Protein AF-E6XKQ0-F1 (afdb_monomer)

Foldseek 3Di:
DPDDAPPCLVVLVVVCVVPNLVPDDLLSLLSPLLVLQVVQLVVQFPLSCLLDPSVLCLVSPLVSCVLLVVVVVNVLSQVLCCLQPVNDRDNDSVVSNVSCPVVVVVSSVVRVVSSVVVVVCPDDSRVSSVVSVVD

Sequence (135 aa):
MAQEYPASYDAVSEKYEAVGFSNLSEKEQAIYTIWWLEAEVNNGGFHQYFWNSSGDHAAFALKSLNNIGATKTASLLQQAIDVAFNGKLPESRLERQNHLKIDEVSKMDKLGDLDSEFYEYSENFYEMLDAYVAK

Solvent-accessible surface area (backbone atoms only — not comparable to full-atom values): 7459 Å² total; per-residue (Å²): 128,86,77,78,67,58,87,58,48,64,61,42,51,55,45,34,74,73,62,36,70,88,70,46,52,75,64,46,44,31,51,54,32,47,51,44,47,50,56,28,34,75,74,56,22,58,63,40,23,43,56,38,74,65,33,71,39,46,72,55,25,45,51,30,27,54,75,48,61,39,56,68,61,28,51,47,53,51,50,46,37,32,68,52,41,76,64,50,80,58,83,46,56,67,54,34,42,56,41,46,62,56,63,33,73,64,42,51,53,60,39,48,56,50,36,55,59,57,72,63,58,90,63,62,64,54,63,33,48,55,58,52,67,74,106

Nearest PDB structures (foldseek):
  7as4-assembly1_K  TM=2.410E-01  e=8.061E+00  Homo sapiens

Radius of gyration: 14.44 Å; Cα contacts (8 Å, |Δi|>4): 145; chains: 1; bounding box: 36×26×36 Å

InterPro domains:
  IPR025402 DNA mimic protein DMP19, C-terminal [PF14300] (23-134)

Secondary structure (DSSP, 8-state):
-PPPPPTHHHHHHHHHHHH-GGGS-HHHHHHHHHHHHHHHHHHHHHHHHHHSGGGGGHHHHHHHHHHHT-HHHHHHHHHHHHHHHTT---SSHHHHHHHHHTTHHHHHHHHHHHHHHHTT--S-HHHHHHHHHT-

pLDDT: mean 94.54, std 9.69, range [36.41, 98.81]

Mean predicted aligned error: 3.24 Å

Structure (mmCIF, N/CA/C/O backbone):
data_AF-E6XKQ0-F1
#
_entry.id   AF-E6XKQ0-F1
#
loop_
_atom_site.group_PDB
_atom_site.id
_atom_site.type_symbol
_atom_site.label_atom_id
_atom_site.label_alt_id
_atom_site.label_comp_id
_atom_site.label_asym_id
_atom_site.label_entity_id
_atom_site.label_seq_id
_atom_site.pdbx_PDB_ins_code
_atom_site.Cartn_x
_atom_site.Cartn_y
_atom_site.Cartn_z
_atom_site.occupancy
_atom_site.B_iso_or_equiv
_atom_site.auth_seq_id
_atom_site.auth_comp_id
_atom_site.auth_asym_id
_atom_site.auth_atom_id
_atom_site.pdbx_PDB_model_num
ATOM 1 N N . MET A 1 1 ? -18.642 7.548 -9.847 1.00 36.41 1 MET A N 1
ATOM 2 C CA . MET A 1 1 ? -19.024 8.105 -8.534 1.00 36.41 1 MET A CA 1
ATOM 3 C C . MET A 1 1 ? -17.892 7.729 -7.606 1.00 36.41 1 MET A C 1
ATOM 5 O O . MET A 1 1 ? -17.606 6.542 -7.550 1.00 36.41 1 MET A O 1
ATOM 9 N N . ALA A 1 2 ? -17.180 8.690 -7.015 1.00 45.06 2 ALA A N 1
ATOM 10 C CA . ALA A 1 2 ? -16.168 8.356 -6.015 1.00 45.06 2 ALA A CA 1
ATOM 11 C C . ALA A 1 2 ? -16.899 7.681 -4.854 1.00 45.06 2 ALA A C 1
ATOM 13 O O . ALA A 1 2 ? -17.853 8.249 -4.323 1.00 45.06 2 ALA A O 1
ATOM 14 N N . GLN A 1 3 ? -16.548 6.435 -4.564 1.00 53.44 3 GLN A N 1
ATOM 15 C CA . GLN A 1 3 ? -17.080 5.739 -3.406 1.00 53.44 3 GLN A CA 1
ATOM 16 C C . GLN A 1 3 ? -16.473 6.443 -2.187 1.00 53.44 3 GLN A C 1
ATOM 18 O O . GLN A 1 3 ? -15.253 6.544 -2.081 1.00 53.44 3 GLN A O 1
ATOM 23 N N . GLU A 1 4 ? -17.307 7.051 -1.343 1.00 62.62 4 G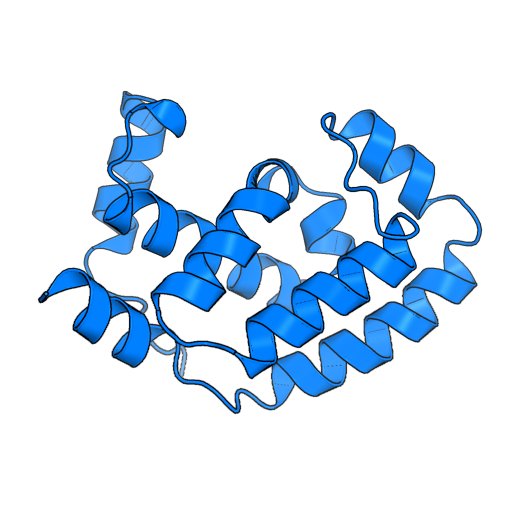LU A N 1
ATOM 24 C CA . GLU A 1 4 ? -16.828 7.700 -0.121 1.00 62.62 4 GLU A CA 1
ATOM 25 C C . GLU A 1 4 ? -16.239 6.610 0.781 1.00 62.62 4 GLU A C 1
ATOM 27 O O . GLU A 1 4 ? -16.901 5.609 1.051 1.00 62.62 4 GLU A O 1
ATOM 32 N N . TYR A 1 5 ? -14.978 6.763 1.196 1.00 66.62 5 TYR A N 1
ATOM 33 C CA . TYR A 1 5 ? -14.362 5.861 2.171 1.00 66.62 5 TYR A CA 1
ATOM 34 C C . TYR A 1 5 ? -15.133 5.899 3.498 1.00 66.62 5 TYR A C 1
ATOM 36 O O . TYR A 1 5 ? -15.850 6.875 3.737 1.00 66.62 5 TYR A O 1
ATOM 44 N N . PRO A 1 6 ? -14.997 4.891 4.387 1.00 65.62 6 PRO A N 1
ATOM 45 C CA . PRO A 1 6 ? -15.663 4.913 5.682 1.00 65.62 6 PRO A CA 1
ATOM 46 C C . PRO A 1 6 ? -15.464 6.258 6.372 1.00 65.62 6 PRO A C 1
ATOM 48 O O . PRO A 1 6 ? -14.346 6.778 6.401 1.00 65.62 6 PRO A O 1
ATOM 51 N N . ALA A 1 7 ? -16.534 6.798 6.966 1.00 65.50 7 ALA A N 1
ATOM 52 C CA . ALA A 1 7 ? -16.531 8.099 7.649 1.00 65.50 7 ALA A CA 1
ATOM 53 C C . ALA A 1 7 ? -15.438 8.224 8.733 1.00 65.50 7 ALA A C 1
ATOM 55 O O . ALA A 1 7 ? -15.125 9.314 9.202 1.00 65.50 7 ALA A O 1
ATOM 56 N N . SER A 1 8 ? -14.846 7.100 9.143 1.00 78.56 8 SER A N 1
ATOM 57 C CA . SER A 1 8 ? -13.720 7.028 10.063 1.00 78.56 8 SER A CA 1
ATOM 58 C C . SER A 1 8 ? -12.359 7.384 9.458 1.00 78.56 8 SER A C 1
ATOM 60 O O . SER A 1 8 ? -11.438 7.591 10.241 1.00 78.56 8 SER A O 1
ATOM 62 N N . TYR A 1 9 ? -12.175 7.436 8.130 1.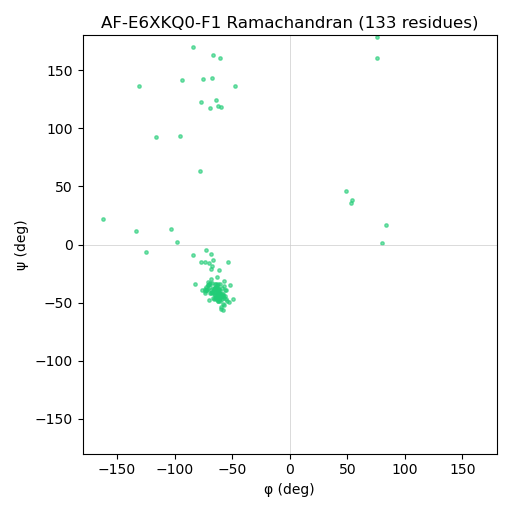00 87.94 9 TYR A N 1
ATOM 63 C CA . TYR A 1 9 ? -10.854 7.730 7.555 1.00 87.94 9 TYR A CA 1
ATOM 64 C C . TYR A 1 9 ? -10.341 9.107 7.981 1.00 87.94 9 TYR A C 1
ATOM 66 O O . TYR A 1 9 ? -9.227 9.189 8.489 1.00 87.94 9 TYR A O 1
ATOM 74 N N . ASP A 1 10 ? -11.158 10.156 7.867 1.00 89.81 10 ASP A N 1
ATOM 75 C CA . ASP A 1 10 ? -10.750 11.514 8.250 1.00 89.81 10 ASP A CA 1
ATOM 76 C C . ASP A 1 10 ? -10.322 11.566 9.724 1.00 89.81 10 ASP A C 1
ATOM 78 O O . ASP A 1 10 ? -9.244 12.059 10.047 1.00 89.81 10 ASP A O 1
ATOM 82 N N . ALA A 1 11 ? -11.096 10.934 10.613 1.00 92.06 11 ALA A N 1
ATOM 83 C CA . ALA A 1 11 ? -10.758 10.828 12.032 1.00 92.06 11 ALA A CA 1
ATOM 84 C C . ALA A 1 11 ? -9.454 10.043 12.277 1.00 92.06 11 ALA A C 1
ATOM 86 O O . ALA A 1 11 ? -8.656 10.398 13.147 1.00 92.06 11 ALA A O 1
ATOM 87 N N . VAL A 1 12 ? -9.215 8.974 11.511 1.00 95.38 12 VAL A N 1
ATOM 88 C CA . VAL A 1 12 ? -7.967 8.200 11.566 1.00 95.38 12 VAL A CA 1
ATOM 89 C C . VAL A 1 12 ? -6.788 9.024 11.055 1.00 95.38 12 VAL A C 1
ATOM 91 O O . VAL A 1 12 ? -5.721 8.974 11.662 1.00 95.38 12 VAL A O 1
ATOM 94 N N . SER A 1 13 ? -6.972 9.795 9.985 1.00 93.56 13 SER A N 1
ATOM 95 C CA . SER A 1 13 ? -5.947 10.672 9.422 1.00 93.56 13 SER A CA 1
ATOM 96 C C . SER A 1 13 ? -5.582 11.787 10.402 1.00 93.56 13 SER A C 1
ATOM 98 O O . SER A 1 13 ? -4.404 12.004 10.670 1.00 93.56 13 SER A O 1
ATOM 100 N N . GLU A 1 14 ? -6.568 12.446 11.016 1.00 94.31 14 GLU A N 1
ATOM 101 C CA . GLU A 1 14 ? -6.335 13.447 12.067 1.00 94.31 14 GLU A CA 1
ATOM 102 C C . GLU A 1 14 ? -5.579 12.850 13.260 1.00 94.31 14 GLU A C 1
ATOM 104 O O . GLU A 1 14 ? -4.638 13.449 13.787 1.00 94.31 14 GLU A O 1
ATOM 109 N N . LYS A 1 15 ? -5.951 11.633 13.674 1.00 95.62 15 LYS A N 1
ATOM 110 C CA . LYS A 1 15 ? -5.262 10.929 14.756 1.00 95.62 15 LYS A CA 1
ATOM 111 C C . LYS A 1 15 ? -3.834 10.550 14.367 1.00 95.62 15 LYS A C 1
ATOM 113 O O . LYS A 1 15 ? -2.932 10.718 15.183 1.00 95.62 15 LYS A O 1
ATOM 118 N N . TYR A 1 16 ? -3.611 10.073 13.144 1.00 96.31 16 TYR A N 1
ATOM 119 C CA . TYR A 1 16 ? -2.276 9.788 12.620 1.00 96.31 16 TYR A CA 1
ATOM 120 C C . TYR A 1 16 ? -1.376 11.026 12.706 1.00 96.31 16 TYR A C 1
ATOM 122 O O . TYR A 1 16 ? -0.270 10.923 13.232 1.00 96.31 16 TYR A O 1
ATOM 130 N N . GLU A 1 17 ? -1.863 12.197 12.290 1.00 95.19 17 GLU A N 1
ATOM 131 C CA . GLU A 1 17 ? -1.104 13.451 12.387 1.00 95.19 17 GLU A CA 1
ATOM 132 C C . GLU A 1 17 ? -0.813 13.842 13.847 1.00 95.19 17 GLU A C 1
ATOM 134 O O . GLU A 1 17 ? 0.264 14.343 14.168 1.00 95.19 17 GLU A O 1
ATOM 139 N N . ALA A 1 18 ? -1.752 13.581 14.761 1.00 96.31 18 ALA A N 1
ATOM 140 C CA . ALA A 1 18 ? -1.613 13.948 16.167 1.00 96.31 18 ALA A CA 1
ATOM 141 C C . ALA A 1 18 ? -0.673 13.028 16.967 1.00 96.31 18 ALA A C 1
ATOM 143 O O . ALA A 1 18 ? 0.043 13.505 17.851 1.00 96.31 18 ALA A O 1
ATOM 144 N N . VAL A 1 19 ? -0.705 11.712 16.721 1.00 96.62 19 VAL A N 1
ATOM 145 C CA . VAL A 1 19 ? -0.008 10.721 17.566 1.00 96.62 19 VAL A CA 1
ATOM 146 C C . VAL A 1 19 ? 0.951 9.802 16.809 1.00 96.62 19 VAL A C 1
ATOM 148 O O . VAL A 1 19 ? 1.688 9.045 17.440 1.00 96.62 19 VAL A O 1
ATOM 151 N N . GLY A 1 20 ? 0.989 9.866 15.481 1.00 96.38 20 GLY A N 1
ATOM 152 C CA . GLY A 1 20 ? 1.794 8.991 14.634 1.00 96.38 20 GLY A CA 1
ATOM 153 C C . GLY A 1 20 ? 1.220 7.578 14.482 1.00 96.38 20 GLY A C 1
ATOM 154 O O . GLY A 1 20 ? 0.430 7.091 15.294 1.00 96.38 20 GLY A O 1
ATOM 155 N N . PHE A 1 21 ? 1.671 6.883 13.435 1.00 96.12 21 PHE A N 1
ATOM 156 C CA . PHE A 1 21 ? 1.169 5.560 13.044 1.00 96.12 21 PHE A CA 1
ATOM 157 C C . PHE A 1 21 ? 1.242 4.494 14.149 1.00 96.12 21 PHE A C 1
ATOM 159 O O . PHE A 1 21 ? 0.330 3.682 14.307 1.00 96.12 21 PHE A O 1
ATOM 166 N N . SER A 1 22 ? 2.322 4.486 14.935 1.00 95.81 22 SER A N 1
ATOM 167 C CA . SER A 1 22 ? 2.548 3.478 15.979 1.00 95.81 22 SER A CA 1
ATOM 168 C C . SER A 1 22 ? 1.563 3.568 17.148 1.00 95.81 22 SER A C 1
ATOM 170 O O . SER A 1 22 ? 1.417 2.591 17.878 1.00 95.81 22 SER A O 1
ATOM 172 N N . ASN A 1 23 ? 0.881 4.705 17.315 1.00 96.94 23 ASN A N 1
ATOM 173 C CA . ASN A 1 23 ? -0.133 4.921 18.350 1.00 96.94 23 ASN A CA 1
ATOM 174 C C . ASN A 1 23 ? -1.572 4.733 17.834 1.00 96.94 23 ASN A C 1
ATOM 176 O O . ASN A 1 23 ? -2.531 4.912 18.589 1.00 96.94 23 ASN A O 1
ATOM 180 N N . LEU A 1 24 ? -1.739 4.366 16.561 1.00 97.25 24 LEU A N 1
ATOM 181 C CA . LEU A 1 24 ? -3.018 3.911 16.028 1.00 97.25 24 LEU A CA 1
ATOM 182 C C . LEU A 1 24 ? -3.307 2.481 16.503 1.00 97.25 24 LEU A C 1
ATOM 184 O O . LEU A 1 24 ? -2.414 1.637 16.576 1.00 97.25 24 LEU A O 1
ATOM 188 N N . SER A 1 25 ? -4.571 2.191 16.799 1.00 96.31 25 SER A N 1
ATOM 189 C CA . SER A 1 25 ? -5.038 0.819 17.015 1.00 96.31 25 SER A CA 1
ATOM 190 C C . SER A 1 25 ? -4.966 0.007 15.720 1.00 96.31 25 SER A C 1
ATOM 192 O O . SER A 1 25 ? -4.922 0.564 14.627 1.00 96.31 25 SER A O 1
ATOM 194 N N . GLU A 1 26 ? -5.019 -1.321 15.816 1.00 96.56 26 GLU A N 1
ATOM 195 C CA . GLU A 1 26 ? -4.932 -2.199 14.640 1.00 96.56 26 GLU A CA 1
ATOM 196 C C . GLU A 1 26 ? -6.018 -1.910 13.585 1.00 96.56 26 GLU A C 1
ATOM 198 O O . GLU A 1 26 ? -5.745 -1.938 12.388 1.00 96.56 26 GLU A O 1
ATOM 203 N N . LYS A 1 27 ? -7.232 -1.553 14.020 1.00 95.69 27 LYS A N 1
ATOM 204 C CA . LYS A 1 27 ? -8.328 -1.154 13.123 1.00 95.69 27 LYS A CA 1
ATOM 205 C C . LYS A 1 27 ? -8.057 0.175 12.423 1.00 95.69 27 LYS A C 1
ATOM 207 O O . LYS A 1 27 ? -8.308 0.304 11.230 1.00 95.69 27 LYS A O 1
ATOM 212 N N . GLU A 1 28 ? -7.518 1.149 13.149 1.00 96.44 28 GLU A N 1
ATOM 213 C CA . GLU A 1 28 ? -7.154 2.455 12.590 1.00 96.44 28 GLU A CA 1
ATOM 214 C C . GLU A 1 28 ? -5.975 2.318 11.613 1.00 96.44 28 GLU A C 1
ATOM 216 O O . GLU A 1 28 ? -6.003 2.901 10.533 1.00 96.44 28 GLU A O 1
ATOM 221 N N . GLN A 1 29 ? -4.985 1.473 11.925 1.00 97.56 29 GLN A N 1
ATOM 222 C CA . GLN A 1 29 ? -3.911 1.120 10.992 1.00 97.56 29 GLN A CA 1
ATOM 223 C C . GLN A 1 29 ? -4.461 0.455 9.726 1.00 97.56 29 GLN A C 1
ATOM 225 O O . GLN A 1 29 ? -3.997 0.771 8.630 1.00 97.56 29 GLN A O 1
ATOM 230 N N . ALA A 1 30 ? -5.461 -0.423 9.845 1.00 97.50 30 ALA A N 1
ATOM 231 C CA . ALA A 1 30 ? -6.091 -1.048 8.685 1.00 97.50 30 ALA A CA 1
ATOM 232 C C . ALA A 1 30 ? -6.770 -0.023 7.771 1.00 97.50 30 ALA A C 1
ATOM 234 O O . ALA A 1 30 ? -6.486 -0.003 6.575 1.00 97.50 30 ALA A O 1
ATOM 235 N N . ILE A 1 31 ? -7.576 0.879 8.340 1.00 96.62 31 ILE A N 1
ATOM 236 C CA . ILE A 1 31 ? -8.213 1.973 7.594 1.00 96.62 31 ILE A CA 1
ATOM 237 C C . ILE A 1 31 ? -7.156 2.835 6.890 1.00 96.62 31 ILE A C 1
ATOM 239 O O . ILE A 1 31 ? -7.238 3.041 5.681 1.00 96.62 31 ILE A O 1
ATOM 243 N N . TYR A 1 32 ? -6.144 3.299 7.630 1.00 96.94 32 TYR A N 1
ATOM 244 C CA . TYR A 1 32 ? -5.121 4.206 7.108 1.00 96.94 32 TYR A CA 1
ATOM 245 C C . TYR A 1 32 ? -4.310 3.576 5.971 1.00 96.94 32 TYR A C 1
ATOM 247 O O . TYR A 1 32 ? -4.119 4.177 4.916 1.00 96.94 32 TYR A O 1
ATOM 255 N N . THR A 1 33 ? -3.824 2.350 6.178 1.00 97.94 33 THR A N 1
ATOM 256 C CA . THR A 1 33 ? -2.917 1.702 5.222 1.00 97.94 33 THR A CA 1
ATOM 257 C C . THR A 1 33 ? -3.611 1.241 3.953 1.00 97.94 33 THR A C 1
ATOM 259 O O . THR A 1 33 ? -3.015 1.353 2.884 1.00 97.94 33 THR A O 1
ATOM 262 N N . ILE A 1 34 ? -4.853 0.757 4.045 1.00 97.62 34 ILE A N 1
ATOM 263 C CA . ILE A 1 34 ? -5.612 0.328 2.866 1.00 97.62 34 ILE A CA 1
ATOM 264 C C . ILE A 1 34 ? -6.057 1.547 2.053 1.00 97.62 34 ILE A C 1
ATOM 266 O O . ILE A 1 34 ? -5.927 1.515 0.834 1.00 97.62 34 ILE A O 1
ATOM 270 N N . TRP A 1 35 ? -6.469 2.644 2.704 1.00 96.62 35 TRP A N 1
ATOM 271 C CA . TRP A 1 35 ? -6.769 3.895 1.995 1.00 96.62 35 TRP A CA 1
ATOM 272 C C . TRP A 1 35 ? -5.570 4.407 1.201 1.00 96.62 35 TRP A C 1
ATOM 274 O O . TRP A 1 35 ? -5.686 4.669 0.010 1.00 96.62 35 TRP A O 1
ATOM 284 N N . TRP A 1 36 ? -4.399 4.515 1.838 1.00 97.56 36 TRP A N 1
ATOM 285 C CA . TRP A 1 36 ? -3.201 5.015 1.160 1.00 97.56 36 TRP A CA 1
ATOM 286 C C . TRP A 1 36 ? -2.693 4.071 0.074 1.00 97.56 36 TRP A C 1
ATOM 288 O O . TRP A 1 36 ? -2.168 4.539 -0.933 1.00 97.56 36 TRP A O 1
ATOM 298 N N . LEU A 1 37 ? -2.854 2.757 0.252 1.00 98.50 37 LEU A N 1
ATOM 299 C CA . LEU A 1 37 ? -2.586 1.796 -0.812 1.00 98.50 37 LEU A CA 1
ATOM 300 C C . LEU A 1 37 ? -3.473 2.084 -2.024 1.00 98.50 37 LEU A C 1
ATOM 302 O O . LEU A 1 37 ? -2.959 2.295 -3.118 1.00 98.50 37 LEU A O 1
ATOM 306 N N . GLU A 1 38 ? -4.788 2.129 -1.826 1.00 97.62 38 GLU A N 1
ATOM 307 C CA . GLU A 1 38 ? -5.735 2.370 -2.910 1.00 97.62 38 GLU A CA 1
ATOM 308 C C . GLU A 1 38 ? -5.507 3.734 -3.570 1.00 97.62 38 GLU A C 1
ATOM 310 O O . GLU A 1 38 ? -5.411 3.814 -4.793 1.00 97.62 38 GLU A O 1
ATOM 315 N N . ALA A 1 39 ? -5.355 4.802 -2.788 1.00 96.56 39 ALA A N 1
ATOM 316 C CA . ALA A 1 39 ? -5.159 6.152 -3.306 1.00 96.56 39 ALA A CA 1
ATOM 317 C C . ALA A 1 39 ? -3.903 6.263 -4.188 1.00 96.56 39 ALA A C 1
ATOM 319 O O . ALA A 1 39 ? -3.944 6.864 -5.261 1.00 96.56 39 ALA A O 1
ATOM 320 N N . GLU A 1 40 ? -2.782 5.677 -3.768 1.00 98.44 40 GLU A N 1
ATOM 321 C CA . GLU A 1 40 ? -1.534 5.739 -4.532 1.00 98.44 40 GLU A CA 1
ATOM 322 C C . GLU A 1 40 ? -1.569 4.845 -5.770 1.00 98.44 40 GLU A C 1
ATOM 324 O O . GLU A 1 40 ? -1.137 5.280 -6.839 1.00 98.44 40 GLU A O 1
ATOM 329 N N . VAL A 1 41 ? -2.114 3.628 -5.655 1.00 98.50 41 VAL A N 1
ATOM 330 C CA . VAL A 1 41 ? -2.210 2.698 -6.791 1.00 98.50 41 VAL A CA 1
ATOM 331 C C . VAL A 1 41 ? -3.153 3.250 -7.862 1.00 98.50 41 VAL A C 1
ATOM 333 O O . VAL A 1 41 ? -2.834 3.185 -9.047 1.00 98.50 41 VAL A O 1
ATOM 336 N N . ASN A 1 42 ? -4.259 3.895 -7.484 1.00 97.81 42 ASN A N 1
ATOM 337 C CA . ASN A 1 42 ? -5.128 4.576 -8.452 1.00 97.81 42 ASN A CA 1
ATOM 338 C C . ASN A 1 42 ? -4.499 5.818 -9.086 1.00 97.81 42 ASN A C 1
ATOM 340 O O . ASN A 1 42 ? -4.826 6.152 -10.222 1.00 97.81 42 ASN A O 1
ATOM 344 N N . ASN A 1 43 ? -3.615 6.515 -8.370 1.00 97.94 43 ASN A N 1
ATOM 345 C CA . ASN A 1 43 ? -2.978 7.721 -8.893 1.00 97.94 43 ASN A CA 1
ATOM 346 C C . ASN A 1 43 ? -1.772 7.420 -9.795 1.00 97.94 43 ASN A C 1
ATOM 348 O O . ASN A 1 43 ? -1.531 8.166 -10.743 1.00 97.94 43 ASN A O 1
ATOM 352 N N . GLY A 1 44 ? -1.009 6.362 -9.511 1.00 97.31 44 GLY A N 1
ATOM 353 C CA . GLY A 1 44 ? 0.222 6.056 -10.247 1.00 97.31 44 GLY A CA 1
ATOM 354 C C . GLY A 1 44 ? 0.744 4.628 -10.091 1.00 97.31 44 GLY A C 1
ATOM 355 O O . GLY A 1 44 ? 1.940 4.394 -10.281 1.00 97.31 44 GLY A O 1
ATOM 356 N N . GLY A 1 45 ? -0.123 3.687 -9.720 1.00 98.56 45 GLY A N 1
ATOM 357 C CA . GLY A 1 45 ? 0.204 2.268 -9.607 1.00 98.56 45 GLY A CA 1
ATOM 358 C C . GLY A 1 45 ? 1.027 1.896 -8.370 1.00 98.56 45 GLY A C 1
ATOM 359 O O . GLY A 1 45 ? 1.435 2.740 -7.560 1.00 98.56 45 GLY A O 1
ATOM 360 N N . PHE A 1 46 ? 1.319 0.604 -8.230 1.00 98.81 46 PHE A N 1
ATOM 361 C CA . PHE A 1 46 ? 2.151 0.051 -7.158 1.00 98.81 46 PHE A CA 1
ATOM 362 C C . PHE A 1 46 ? 3.541 0.689 -7.113 1.00 98.81 46 PHE A C 1
ATOM 364 O O . PHE A 1 46 ? 4.120 0.851 -6.037 1.00 98.81 46 PHE A O 1
ATOM 371 N N . HIS A 1 47 ? 4.080 1.106 -8.259 1.00 98.56 47 HIS A N 1
ATOM 372 C CA . HIS A 1 47 ? 5.345 1.831 -8.290 1.00 98.56 47 HIS A CA 1
ATOM 373 C C . HIS A 1 47 ? 5.271 3.154 -7.528 1.00 98.56 47 HIS A C 1
ATOM 375 O O . HIS A 1 47 ? 6.142 3.420 -6.699 1.00 98.56 47 HIS A O 1
ATOM 381 N N . GLN A 1 48 ? 4.236 3.970 -7.767 1.00 98.62 48 GLN A N 1
ATOM 382 C CA . GLN A 1 48 ? 4.056 5.221 -7.034 1.00 98.62 48 GLN A CA 1
ATOM 383 C C . GLN A 1 48 ? 3.846 4.952 -5.541 1.00 98.62 48 GLN A C 1
ATOM 385 O O . GLN A 1 48 ? 4.496 5.600 -4.717 1.00 98.62 48 GLN A O 1
ATOM 390 N N . TYR A 1 49 ? 3.023 3.956 -5.197 1.00 98.81 49 TYR A N 1
ATOM 391 C CA . TYR A 1 49 ? 2.812 3.544 -3.809 1.00 98.81 49 TYR A CA 1
ATOM 392 C C . TYR A 1 49 ? 4.134 3.251 -3.088 1.00 98.81 49 TYR A C 1
ATOM 394 O O . TYR A 1 49 ? 4.406 3.803 -2.020 1.00 98.81 49 TYR A O 1
ATOM 402 N N . PHE A 1 50 ? 5.004 2.448 -3.701 1.00 98.75 50 PHE A N 1
ATOM 403 C CA . PHE A 1 50 ? 6.308 2.123 -3.131 1.00 98.75 50 PHE A CA 1
ATOM 404 C C . PHE A 1 50 ? 7.300 3.291 -3.139 1.00 98.75 50 PHE A C 1
ATOM 406 O O . PHE A 1 50 ? 8.142 3.387 -2.238 1.00 98.75 50 PHE A O 1
ATOM 413 N N . TRP A 1 51 ? 7.228 4.166 -4.141 1.00 98.62 51 TRP A N 1
ATOM 414 C CA . TRP A 1 51 ? 8.092 5.337 -4.273 1.00 98.62 51 TRP A CA 1
ATOM 415 C C . TRP A 1 51 ? 7.785 6.421 -3.232 1.00 98.62 51 TRP A C 1
ATOM 417 O O . TRP A 1 51 ? 8.691 7.133 -2.768 1.00 98.62 51 TRP A O 1
ATOM 427 N N . ASN A 1 52 ? 6.510 6.569 -2.877 1.00 98.56 52 ASN A N 1
ATOM 428 C CA . ASN A 1 52 ? 6.015 7.562 -1.934 1.00 98.56 52 ASN A CA 1
ATOM 429 C C . ASN A 1 52 ? 6.137 7.104 -0.473 1.00 98.56 52 ASN A C 1
ATOM 431 O O . ASN A 1 52 ? 6.511 5.968 -0.171 1.00 98.56 52 ASN A O 1
ATOM 435 N N . SER A 1 53 ? 5.901 8.039 0.453 1.00 97.31 53 SER A N 1
ATOM 436 C CA . SER A 1 53 ? 5.943 7.779 1.901 1.00 97.31 53 SER A CA 1
ATOM 437 C C . SER A 1 53 ? 4.876 6.781 2.339 1.00 97.31 53 SER A C 1
ATOM 439 O O . SER A 1 53 ? 5.101 6.019 3.266 1.00 97.31 53 SER A O 1
ATOM 441 N N . SER A 1 54 ? 3.755 6.705 1.624 1.00 97.12 54 SER A N 1
ATOM 442 C CA . SER A 1 54 ? 2.699 5.706 1.823 1.00 97.12 54 SER A CA 1
ATOM 443 C C . SER A 1 54 ? 3.238 4.266 1.831 1.00 97.12 54 SER A C 1
ATOM 445 O O . SER A 1 54 ? 2.799 3.434 2.628 1.00 97.12 54 SER A O 1
ATOM 447 N N . GLY A 1 55 ? 4.268 3.987 1.021 1.00 97.94 55 GLY A N 1
ATOM 448 C CA . GLY A 1 55 ? 4.963 2.702 0.980 1.00 97.94 55 GLY A CA 1
ATOM 449 C C . GLY A 1 55 ? 5.757 2.349 2.245 1.00 97.94 55 GLY A C 1
ATOM 450 O O . GLY A 1 55 ? 6.123 1.186 2.406 1.00 97.94 55 GLY A O 1
ATOM 451 N N . ASP A 1 56 ? 5.993 3.291 3.169 1.00 97.75 56 ASP A N 1
ATOM 452 C CA . ASP A 1 56 ? 6.591 3.003 4.488 1.00 97.75 56 ASP A CA 1
ATOM 453 C C . ASP A 1 56 ? 5.702 2.050 5.303 1.00 97.75 56 ASP A C 1
ATOM 455 O O . ASP A 1 56 ? 6.175 1.327 6.179 1.00 97.75 56 ASP A O 1
ATOM 459 N N . HIS A 1 57 ? 4.411 1.993 4.967 1.00 97.81 57 HIS A N 1
ATOM 460 C CA . HIS A 1 57 ? 3.439 1.127 5.613 1.00 97.81 57 HIS A CA 1
ATOM 461 C C . HIS A 1 57 ? 3.076 -0.118 4.793 1.00 97.81 57 HIS A C 1
ATOM 463 O O . HIS A 1 57 ? 2.125 -0.803 5.157 1.00 97.81 57 HIS A O 1
ATOM 469 N N . ALA A 1 58 ? 3.815 -0.473 3.733 1.00 98.31 58 ALA A N 1
ATOM 470 C CA . ALA A 1 58 ? 3.446 -1.591 2.852 1.00 98.31 58 ALA A CA 1
ATOM 471 C C . ALA A 1 58 ? 3.330 -2.947 3.573 1.00 98.31 58 ALA A C 1
ATOM 473 O O . ALA A 1 58 ? 2.401 -3.710 3.307 1.00 98.31 58 ALA A O 1
ATOM 474 N N . ALA A 1 59 ? 4.195 -3.227 4.554 1.00 98.06 59 ALA A N 1
ATOM 475 C CA . ALA A 1 59 ? 4.063 -4.427 5.386 1.00 98.06 59 ALA A CA 1
ATOM 476 C C . ALA A 1 59 ? 2.767 -4.420 6.223 1.00 98.06 59 ALA A C 1
ATOM 478 O O . ALA A 1 59 ? 2.105 -5.450 6.368 1.00 98.06 59 ALA A O 1
ATOM 479 N N . PHE A 1 60 ? 2.376 -3.254 6.746 1.00 98.50 60 PHE A N 1
ATOM 480 C CA . PHE A 1 60 ? 1.126 -3.091 7.485 1.00 98.50 60 PHE A CA 1
ATOM 481 C C . PHE A 1 60 ? -0.090 -3.152 6.561 1.00 98.50 60 PHE A C 1
ATOM 483 O O . PHE A 1 60 ? -1.072 -3.775 6.939 1.00 98.50 60 PHE A O 1
ATOM 490 N N . ALA A 1 61 ? -0.023 -2.593 5.351 1.00 98.56 61 ALA A N 1
ATOM 491 C CA . ALA A 1 61 ? -1.080 -2.716 4.350 1.00 98.56 61 ALA A CA 1
ATOM 492 C C . ALA A 1 61 ? -1.334 -4.189 4.007 1.00 98.56 61 ALA A C 1
ATOM 494 O O . ALA A 1 61 ? -2.473 -4.646 4.071 1.00 98.56 61 ALA A O 1
ATOM 495 N N . LEU A 1 62 ? -0.273 -4.967 3.760 1.00 98.56 62 LEU A N 1
ATOM 496 C CA . LEU A 1 62 ? -0.388 -6.403 3.505 1.00 98.56 62 LEU A CA 1
ATOM 497 C C . LEU A 1 62 ? -1.034 -7.145 4.683 1.00 98.56 62 LEU A C 1
ATOM 499 O O . LEU A 1 62 ? -1.931 -7.966 4.487 1.00 98.56 62 LEU A O 1
ATOM 503 N N . LYS A 1 63 ? -0.619 -6.845 5.920 1.00 98.44 63 LYS A N 1
ATOM 504 C CA . LYS A 1 63 ? -1.247 -7.412 7.122 1.00 98.44 63 LYS A CA 1
ATOM 505 C C . LYS A 1 63 ? -2.733 -7.032 7.209 1.00 98.44 63 LYS A C 1
ATOM 507 O O . LYS A 1 63 ? -3.568 -7.894 7.466 1.00 98.44 63 LYS A O 1
ATOM 512 N N . SER A 1 64 ? -3.064 -5.767 6.974 1.00 98.44 64 SER A N 1
ATOM 513 C CA . SER A 1 64 ? -4.427 -5.240 7.051 1.00 98.44 64 SER A CA 1
ATOM 514 C C . SER A 1 64 ? -5.349 -5.879 6.021 1.00 98.44 64 SER A C 1
ATOM 516 O O . SER A 1 64 ? -6.433 -6.320 6.389 1.00 98.44 64 SER A O 1
ATOM 518 N N . LEU A 1 65 ? -4.902 -6.019 4.768 1.00 98.62 65 LEU A N 1
ATOM 519 C CA . LEU A 1 65 ? -5.650 -6.713 3.714 1.00 98.62 65 LEU A CA 1
ATOM 520 C C . LEU A 1 65 ? -5.988 -8.152 4.125 1.00 98.62 65 LEU A C 1
ATOM 522 O O . LEU A 1 65 ? -7.136 -8.578 4.009 1.00 98.62 65 LEU A O 1
ATOM 526 N N . ASN A 1 66 ? -5.019 -8.877 4.695 1.00 98.31 66 ASN A N 1
ATOM 527 C CA . ASN A 1 66 ? -5.256 -10.220 5.227 1.00 98.31 66 ASN A CA 1
ATOM 528 C C . ASN A 1 66 ? -6.261 -10.220 6.392 1.00 98.31 66 ASN A C 1
ATOM 530 O O . ASN A 1 66 ? -7.159 -11.060 6.426 1.00 98.31 66 ASN A O 1
ATOM 534 N N . ASN A 1 67 ? -6.153 -9.266 7.322 1.00 97.69 67 ASN A N 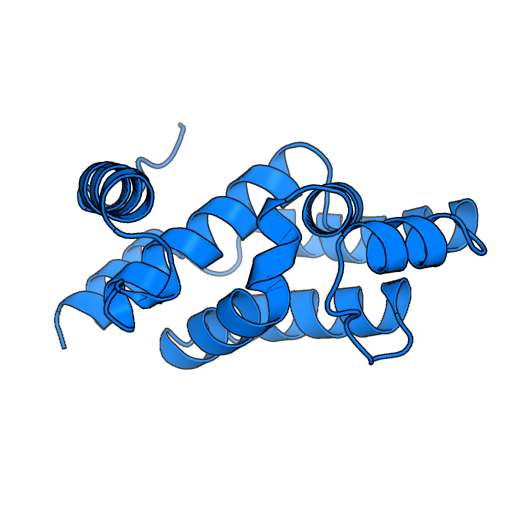1
ATOM 535 C CA . ASN A 1 67 ? -7.057 -9.147 8.470 1.00 97.69 67 ASN A CA 1
ATOM 536 C C . ASN A 1 67 ? -8.515 -8.876 8.059 1.00 97.69 67 ASN A C 1
ATOM 538 O O . ASN A 1 67 ? -9.436 -9.402 8.690 1.00 97.69 67 ASN A O 1
ATOM 542 N N . ILE A 1 68 ? -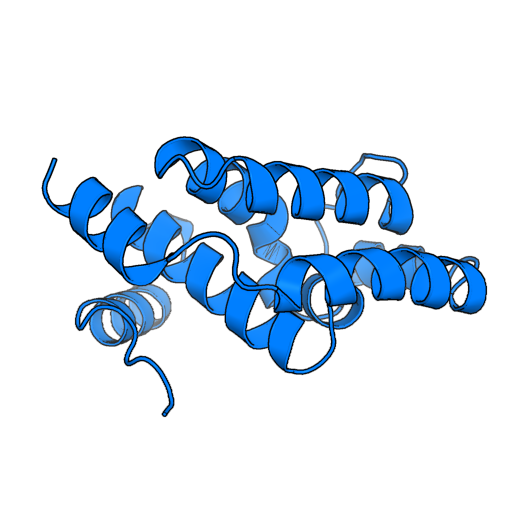8.731 -8.066 7.016 1.00 96.88 68 ILE A N 1
ATOM 543 C CA . ILE A 1 68 ? -10.078 -7.748 6.516 1.00 96.88 68 ILE A CA 1
ATOM 544 C C . ILE A 1 68 ? -10.623 -8.802 5.542 1.00 96.88 68 ILE A C 1
ATOM 546 O O . ILE A 1 68 ? -11.805 -8.770 5.210 1.00 96.88 68 ILE A O 1
ATOM 550 N N . GLY A 1 69 ? -9.790 -9.754 5.110 1.00 97.75 69 GLY A N 1
ATOM 551 C CA . GLY A 1 69 ? -10.163 -10.799 4.155 1.00 97.75 69 GLY A CA 1
ATOM 552 C C . GLY A 1 69 ? -10.081 -10.385 2.681 1.00 97.75 69 GLY A C 1
ATOM 553 O O . GLY A 1 69 ? -10.620 -11.096 1.835 1.00 97.75 69 GLY A O 1
ATOM 554 N N . ALA A 1 70 ? -9.387 -9.289 2.362 1.00 98.06 70 ALA A N 1
ATOM 555 C CA . ALA A 1 70 ? -9.106 -8.828 0.999 1.00 98.06 70 ALA A CA 1
ATOM 556 C C . ALA A 1 70 ? -7.955 -9.641 0.372 1.00 98.06 70 ALA A C 1
ATOM 558 O O . ALA A 1 70 ? -6.847 -9.154 0.131 1.00 98.06 70 ALA A O 1
ATOM 559 N N . THR A 1 71 ? -8.191 -10.944 0.215 1.00 97.75 71 THR A N 1
ATOM 560 C CA . THR A 1 71 ? -7.173 -11.932 -0.169 1.00 97.75 71 THR A CA 1
ATOM 561 C C . THR A 1 71 ? -6.602 -11.723 -1.569 1.00 97.75 71 THR A C 1
ATOM 563 O O . THR A 1 71 ? -5.413 -11.977 -1.772 1.00 97.75 71 THR A O 1
ATOM 566 N N . LYS A 1 72 ? -7.400 -11.242 -2.533 1.00 98.19 72 LYS A N 1
ATOM 567 C CA . LYS A 1 72 ? -6.901 -10.998 -3.894 1.00 98.19 72 LYS A CA 1
ATOM 568 C C . LYS A 1 72 ? -5.949 -9.815 -3.902 1.00 98.19 72 LYS A C 1
ATOM 570 O O . LYS A 1 72 ? -4.832 -9.929 -4.398 1.00 98.19 72 LYS A O 1
ATOM 575 N N . THR A 1 73 ? -6.347 -8.720 -3.266 1.00 98.50 73 THR A N 1
ATOM 576 C CA . THR A 1 73 ? -5.516 -7.519 -3.165 1.00 98.50 73 THR A CA 1
ATOM 577 C C . THR A 1 73 ? -4.258 -7.774 -2.340 1.00 98.50 73 THR A C 1
ATOM 579 O O . THR A 1 73 ? -3.179 -7.312 -2.707 1.00 98.50 73 THR A O 1
ATOM 582 N N . ALA A 1 74 ? -4.348 -8.574 -1.270 1.00 98.69 74 ALA A N 1
ATOM 583 C CA . ALA A 1 74 ? -3.169 -9.027 -0.529 1.00 98.69 74 ALA A CA 1
ATOM 584 C C . ALA A 1 74 ? -2.184 -9.787 -1.439 1.00 98.69 74 ALA A C 1
ATOM 586 O O . ALA A 1 74 ? -0.978 -9.544 -1.380 1.00 98.69 74 ALA A O 1
ATOM 587 N N . SER A 1 75 ? -2.690 -10.663 -2.316 1.00 98.69 75 SER A N 1
ATOM 588 C CA . SER A 1 75 ? -1.870 -11.384 -3.298 1.00 98.69 75 SER A CA 1
ATOM 589 C C . SER A 1 75 ? -1.247 -10.451 -4.337 1.00 98.69 75 SER A C 1
ATOM 591 O O . SER A 1 75 ? -0.091 -10.648 -4.708 1.00 98.69 75 SER A O 1
ATOM 593 N N . LEU A 1 76 ? -1.970 -9.431 -4.809 1.00 98.81 76 LEU A N 1
ATOM 594 C CA . LEU A 1 76 ? -1.427 -8.439 -5.745 1.00 98.81 76 LEU A CA 1
ATOM 595 C C . LEU A 1 76 ? -0.302 -7.630 -5.097 1.00 98.81 76 LEU A C 1
ATOM 597 O O . LEU A 1 76 ? 0.783 -7.528 -5.664 1.00 98.81 76 LEU A O 1
ATOM 601 N N . LEU A 1 77 ? -0.512 -7.137 -3.873 1.00 98.75 77 LEU A N 1
ATOM 602 C CA . LEU A 1 77 ? 0.513 -6.391 -3.146 1.00 98.75 77 LEU A CA 1
ATOM 603 C C . LEU A 1 77 ? 1.757 -7.249 -2.873 1.00 98.75 77 LEU A C 1
ATOM 605 O O . LEU A 1 77 ? 2.875 -6.761 -3.029 1.00 98.75 77 LEU A O 1
ATOM 609 N N . GLN A 1 78 ? 1.594 -8.526 -2.508 1.00 98.75 78 GLN A N 1
ATOM 610 C CA . GLN A 1 78 ? 2.735 -9.429 -2.330 1.00 98.75 78 GLN A CA 1
ATOM 611 C C . GLN A 1 78 ? 3.506 -9.638 -3.643 1.00 98.75 78 GLN A C 1
ATOM 613 O O . GLN A 1 78 ? 4.729 -9.520 -3.648 1.00 98.75 78 GLN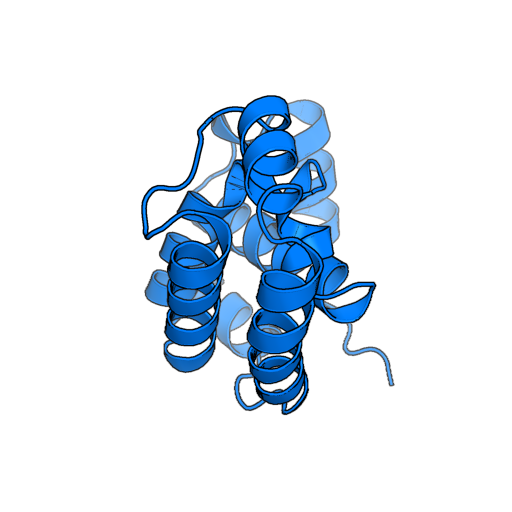 A O 1
ATOM 618 N N . GLN A 1 79 ? 2.813 -9.867 -4.762 1.00 98.81 79 GLN A N 1
ATOM 619 C CA . GLN A 1 79 ? 3.456 -9.978 -6.077 1.00 98.81 79 GLN A CA 1
ATOM 620 C C . GLN A 1 79 ? 4.177 -8.682 -6.470 1.00 98.81 79 GLN A C 1
ATOM 622 O O . GLN A 1 79 ? 5.289 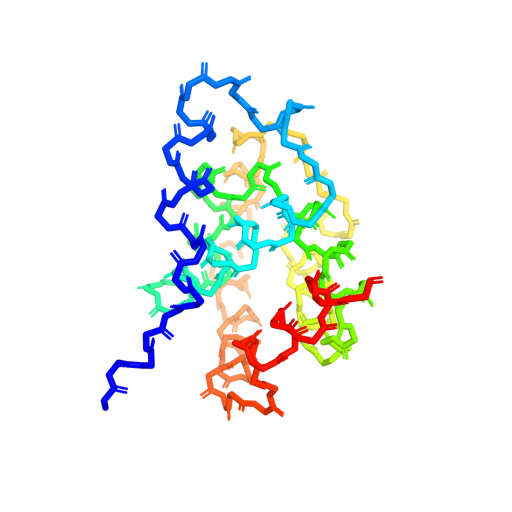-8.724 -6.993 1.00 98.81 79 GLN A O 1
ATOM 627 N N . ALA A 1 80 ? 3.597 -7.523 -6.157 1.00 98.75 80 ALA A N 1
ATOM 628 C CA . ALA A 1 80 ? 4.223 -6.231 -6.403 1.00 98.75 80 ALA A CA 1
ATOM 629 C C . ALA A 1 80 ? 5.504 -6.051 -5.565 1.00 98.75 80 ALA A C 1
ATOM 631 O O . ALA A 1 80 ? 6.515 -5.570 -6.081 1.00 98.75 80 ALA A O 1
ATOM 632 N N . ILE A 1 81 ? 5.508 -6.497 -4.301 1.00 98.75 81 ILE A N 1
ATOM 633 C CA . ILE A 1 81 ? 6.711 -6.551 -3.448 1.00 98.75 81 ILE A CA 1
ATOM 634 C C . ILE A 1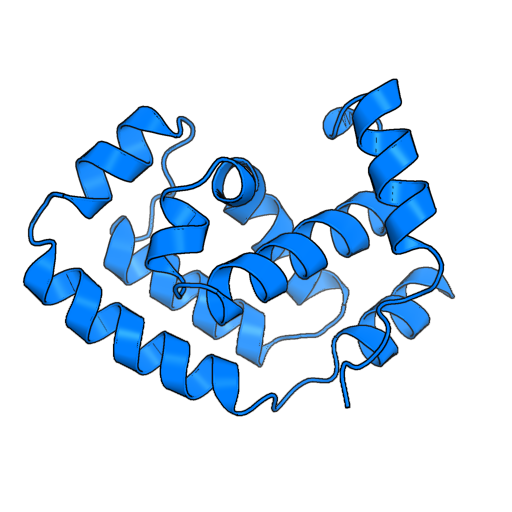 81 ? 7.760 -7.499 -4.048 1.00 98.75 81 ILE A C 1
ATOM 636 O O . ILE A 1 81 ? 8.953 -7.179 -4.054 1.00 98.75 81 ILE A O 1
ATOM 640 N N . ASP A 1 82 ? 7.336 -8.644 -4.582 1.00 98.56 82 ASP A N 1
ATOM 641 C CA . ASP A 1 82 ? 8.226 -9.614 -5.221 1.00 98.56 82 ASP A CA 1
ATOM 642 C C . ASP A 1 82 ? 8.894 -9.026 -6.472 1.00 98.56 82 ASP A C 1
ATOM 644 O O . ASP A 1 82 ? 10.114 -9.112 -6.615 1.00 98.56 82 ASP A O 1
ATOM 648 N N . VAL A 1 83 ? 8.129 -8.342 -7.327 1.00 98.56 83 VAL A N 1
ATOM 649 C CA . VAL A 1 83 ? 8.634 -7.657 -8.529 1.00 98.56 83 VAL A CA 1
ATOM 650 C C . VAL A 1 83 ? 9.562 -6.493 -8.173 1.00 98.56 83 VAL A C 1
ATOM 652 O O . VAL A 1 83 ? 10.642 -6.349 -8.755 1.00 98.56 83 VAL A O 1
ATOM 655 N N . ALA A 1 84 ? 9.163 -5.644 -7.226 1.00 98.00 84 ALA A N 1
ATOM 656 C CA . ALA A 1 84 ? 9.905 -4.433 -6.894 1.00 98.00 84 ALA A CA 1
ATOM 657 C C . ALA A 1 84 ? 11.198 -4.734 -6.120 1.00 98.00 84 ALA A C 1
ATOM 659 O O . ALA A 1 84 ? 12.234 -4.096 -6.362 1.00 98.00 84 ALA A O 1
ATOM 660 N N . PHE A 1 85 ? 11.150 -5.717 -5.215 1.00 98.00 85 PHE A N 1
ATOM 661 C CA . PHE A 1 85 ? 12.150 -5.905 -4.162 1.00 98.00 85 PHE A CA 1
ATOM 662 C C . PHE A 1 85 ? 12.642 -7.346 -3.994 1.00 98.00 85 PHE A C 1
ATOM 664 O O . PHE A 1 85 ? 13.314 -7.649 -3.006 1.00 98.00 85 PHE A O 1
ATOM 671 N N . ASN A 1 86 ? 12.331 -8.248 -4.929 1.00 96.06 86 ASN A N 1
ATOM 672 C CA . ASN A 1 86 ? 12.669 -9.673 -4.828 1.00 96.06 86 ASN A CA 1
ATOM 673 C C . ASN A 1 86 ? 12.162 -10.295 -3.510 1.00 96.06 86 ASN A C 1
ATOM 675 O O . ASN A 1 86 ? 12.864 -11.072 -2.858 1.00 96.06 86 ASN A O 1
ATOM 679 N N . GLY A 1 87 ? 10.970 -9.871 -3.084 1.00 93.12 87 GLY A N 1
ATOM 680 C CA . GLY A 1 87 ? 10.258 -10.371 -1.906 1.00 93.12 87 GLY A CA 1
ATOM 681 C C . GLY A 1 87 ? 10.738 -9.805 -0.572 1.00 93.12 87 GLY A C 1
ATOM 682 O O . GLY A 1 87 ? 10.221 -10.179 0.479 1.00 93.12 87 GLY A O 1
ATOM 683 N N . LYS A 1 88 ? 11.721 -8.896 -0.580 1.00 94.19 88 LYS A N 1
ATOM 684 C CA . LYS A 1 88 ? 12.270 -8.278 0.633 1.00 94.19 88 LYS A CA 1
ATOM 685 C C . LYS A 1 88 ? 12.012 -6.785 0.639 1.00 94.19 88 LYS A C 1
ATOM 687 O O . LYS A 1 88 ? 12.822 -6.024 0.126 1.00 94.19 88 LYS A O 1
ATOM 692 N N . LEU A 1 89 ? 10.899 -6.378 1.241 1.00 95.62 89 LEU A N 1
ATOM 693 C CA . LEU A 1 89 ? 10.535 -4.971 1.373 1.00 95.62 89 LEU A CA 1
ATOM 694 C C . LEU A 1 89 ? 11.621 -4.191 2.152 1.00 95.62 89 LEU A C 1
ATOM 696 O O . LEU A 1 89 ? 11.856 -4.507 3.320 1.00 95.62 89 LEU A O 1
ATOM 700 N N . PRO A 1 90 ? 12.272 -3.182 1.544 1.00 97.12 90 PRO A N 1
ATOM 701 C CA . PRO A 1 90 ? 13.217 -2.322 2.250 1.00 97.12 90 PRO A CA 1
ATOM 702 C C . PRO A 1 90 ? 12.523 -1.447 3.300 1.00 97.12 90 PRO A C 1
ATOM 704 O O . PRO A 1 90 ? 11.426 -0.938 3.060 1.00 97.12 90 PRO A O 1
ATOM 707 N N . GLU A 1 91 ? 13.185 -1.229 4.439 1.00 91.94 91 GLU A N 1
ATOM 708 C CA . GLU A 1 91 ? 12.635 -0.431 5.544 1.00 91.94 91 GLU A CA 1
ATOM 709 C C . GLU A 1 91 ? 12.598 1.062 5.208 1.00 91.94 91 GLU A C 1
ATOM 711 O O . GLU A 1 91 ? 11.635 1.755 5.533 1.00 91.94 91 GLU A O 1
ATOM 716 N N . SER A 1 92 ? 13.635 1.571 4.535 1.00 97.44 92 SER A N 1
ATOM 717 C CA . SER A 1 92 ? 13.728 2.994 4.221 1.00 97.44 92 SER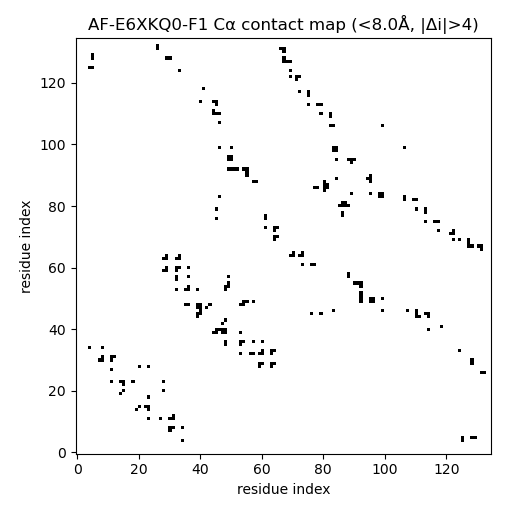 A CA 1
ATOM 718 C C . SER A 1 92 ? 13.172 3.320 2.836 1.00 97.44 92 SER A C 1
ATOM 720 O O . SER A 1 92 ? 13.415 2.622 1.847 1.00 97.44 92 SER A O 1
ATOM 722 N N . ARG A 1 93 ? 12.490 4.465 2.728 1.00 98.06 93 ARG A N 1
ATOM 723 C CA . ARG A 1 93 ? 12.020 4.997 1.441 1.00 98.06 93 ARG A CA 1
ATOM 724 C C . ARG A 1 93 ? 13.149 5.162 0.424 1.00 98.06 93 ARG A C 1
ATOM 726 O O . ARG A 1 93 ? 12.957 4.868 -0.752 1.00 98.06 93 ARG A O 1
ATOM 733 N N . LEU A 1 94 ? 14.327 5.606 0.867 1.00 98.25 94 LEU A N 1
ATOM 734 C CA . LEU A 1 94 ? 15.485 5.777 -0.011 1.00 98.25 94 LEU A CA 1
ATOM 735 C C . LEU A 1 94 ? 15.926 4.442 -0.627 1.00 98.25 94 LEU A C 1
ATOM 737 O O . LEU A 1 94 ? 16.183 4.379 -1.828 1.00 98.25 94 LEU A O 1
ATOM 741 N N . GLU A 1 95 ? 15.984 3.370 0.164 1.00 98.19 95 GLU A N 1
ATOM 742 C CA . GLU A 1 95 ? 16.300 2.041 -0.362 1.00 98.19 95 GLU A CA 1
ATOM 743 C C . GLU A 1 95 ? 15.218 1.554 -1.321 1.00 98.19 95 GLU A C 1
ATOM 745 O O . GLU A 1 95 ? 15.562 1.092 -2.407 1.00 98.19 95 GLU A O 1
ATOM 750 N N . ARG A 1 96 ? 13.927 1.735 -1.001 1.00 98.44 96 ARG A N 1
ATOM 751 C CA . ARG A 1 96 ? 12.843 1.401 -1.942 1.00 98.44 96 ARG A CA 1
ATOM 752 C C . ARG A 1 96 ? 13.030 2.104 -3.285 1.00 98.44 96 ARG A C 1
ATOM 754 O O . ARG A 1 96 ? 13.015 1.448 -4.321 1.00 98.44 96 ARG A O 1
ATOM 761 N N . GLN A 1 97 ? 13.288 3.410 -3.278 1.00 98.62 97 GLN A N 1
ATOM 762 C CA . GLN A 1 97 ? 13.527 4.185 -4.500 1.00 98.62 97 GLN A CA 1
ATOM 763 C C . GLN A 1 97 ? 14.759 3.700 -5.273 1.00 98.62 97 GLN A C 1
ATOM 765 O O . GLN A 1 97 ? 14.720 3.615 -6.499 1.00 98.62 97 GLN A O 1
ATOM 770 N N . ASN A 1 98 ? 15.846 3.356 -4.581 1.00 98.31 98 ASN A N 1
ATOM 771 C CA . ASN A 1 98 ? 17.035 2.795 -5.223 1.00 98.31 98 ASN A CA 1
ATOM 772 C C . ASN A 1 98 ? 16.738 1.438 -5.871 1.00 98.31 98 ASN A C 1
ATOM 774 O O . ASN A 1 98 ? 17.185 1.193 -6.987 1.00 98.31 98 ASN A O 1
ATOM 778 N N . HIS A 1 99 ? 15.949 0.585 -5.214 1.00 98.19 99 HIS A N 1
ATOM 779 C CA . HIS A 1 99 ? 15.510 -0.684 -5.785 1.00 98.19 99 HIS A CA 1
ATOM 780 C C . HIS A 1 99 ? 14.606 -0.486 -7.005 1.00 98.19 99 HIS A C 1
ATOM 782 O O . HIS A 1 99 ? 14.802 -1.177 -8.002 1.00 98.19 99 HIS A O 1
ATOM 788 N N . LEU A 1 100 ? 13.647 0.443 -6.964 1.00 98.00 100 LEU A N 1
ATOM 789 C CA . LEU A 1 100 ? 12.725 0.697 -8.080 1.00 98.00 100 LEU A CA 1
ATOM 790 C C . LEU A 1 100 ? 13.446 1.189 -9.344 1.00 98.00 100 LEU A C 1
ATOM 792 O O . LEU A 1 100 ? 13.082 0.783 -10.442 1.00 98.00 100 LEU A O 1
ATOM 796 N N . LYS A 1 101 ? 14.523 1.971 -9.190 1.00 98.12 101 LYS A N 1
ATOM 797 C CA . LYS A 1 101 ? 15.363 2.442 -10.308 1.00 98.12 101 LYS A CA 1
ATOM 798 C C . LYS A 1 101 ? 16.163 1.330 -10.999 1.00 98.12 101 LYS A C 1
ATOM 800 O O . LYS A 1 101 ? 16.618 1.512 -12.126 1.00 98.12 101 LYS A O 1
ATOM 805 N N . ILE A 1 102 ? 16.388 0.197 -10.330 1.00 97.44 102 ILE A N 1
ATOM 806 C CA . ILE A 1 102 ? 17.074 -0.954 -10.932 1.00 97.44 102 ILE A CA 1
ATOM 807 C C . ILE A 1 102 ? 16.089 -1.671 -11.850 1.00 97.44 102 ILE A C 1
ATOM 809 O O . ILE A 1 102 ? 15.042 -2.124 -11.387 1.00 97.44 102 ILE A O 1
ATOM 813 N N . ASP A 1 103 ? 16.455 -1.799 -13.128 1.00 96.44 103 ASP A N 1
ATOM 814 C CA . ASP A 1 103 ? 15.623 -2.398 -14.177 1.00 96.44 103 ASP A CA 1
ATOM 815 C C . ASP A 1 103 ? 14.224 -1.761 -14.263 1.00 96.44 103 ASP A C 1
ATOM 817 O O . ASP A 1 103 ? 13.235 -2.440 -14.542 1.00 96.44 103 ASP A O 1
ATOM 821 N N . GLU A 1 104 ? 14.150 -0.444 -14.021 1.00 96.44 104 GLU A N 1
ATOM 822 C CA . GLU A 1 104 ? 12.906 0.322 -13.853 1.00 96.44 104 GLU A CA 1
ATOM 823 C C . GLU A 1 104 ? 11.897 0.055 -14.970 1.00 96.44 104 GLU A C 1
ATOM 825 O O . GLU A 1 104 ? 10.754 -0.266 -14.683 1.00 96.44 104 GLU A O 1
ATOM 830 N N . VAL A 1 105 ? 12.321 0.071 -16.238 1.00 97.38 105 VAL A N 1
ATOM 831 C CA . VAL A 1 105 ? 11.431 -0.203 -17.381 1.00 97.38 105 VAL A CA 1
ATOM 832 C C . VAL A 1 105 ? 10.780 -1.586 -17.278 1.00 97.38 105 VAL A C 1
ATOM 834 O O . VAL A 1 105 ? 9.579 -1.714 -17.489 1.00 97.38 105 VAL A O 1
ATOM 837 N N . SER A 1 106 ? 11.545 -2.623 -16.917 1.00 97.62 106 SER A N 1
ATOM 838 C CA . SER A 1 106 ? 10.996 -3.977 -16.769 1.00 97.62 106 SER A CA 1
ATOM 839 C C . SER A 1 106 ? 10.093 -4.100 -15.545 1.00 97.62 106 SER A C 1
ATOM 841 O O . SER A 1 106 ? 9.123 -4.855 -15.585 1.00 97.62 106 SER A O 1
ATOM 843 N N . LYS A 1 107 ? 10.410 -3.396 -14.454 1.00 98.12 107 LYS A N 1
ATOM 844 C CA . LYS A 1 107 ? 9.553 -3.366 -13.265 1.00 98.12 107 LYS A CA 1
ATOM 845 C C . LYS A 1 107 ? 8.261 -2.621 -13.537 1.00 98.12 107 LYS A C 1
ATOM 847 O O . LYS A 1 107 ? 7.220 -3.100 -13.124 1.00 98.12 107 LYS A O 1
ATOM 852 N N . MET A 1 108 ? 8.320 -1.499 -14.246 1.00 97.62 108 MET A N 1
ATOM 853 C CA . MET A 1 108 ? 7.148 -0.713 -14.615 1.00 97.62 108 MET A CA 1
ATOM 854 C C . MET A 1 108 ? 6.169 -1.529 -15.452 1.00 97.62 108 MET A C 1
ATOM 856 O O . MET A 1 108 ? 4.982 -1.508 -15.162 1.00 97.62 108 MET A O 1
ATOM 860 N N . ASP A 1 109 ? 6.673 -2.294 -16.420 1.00 98.19 109 ASP A N 1
ATOM 861 C CA . ASP A 1 109 ? 5.864 -3.198 -17.244 1.00 98.19 109 ASP A CA 1
ATOM 862 C C . ASP A 1 109 ? 5.153 -4.261 -16.385 1.00 98.19 109 ASP A C 1
ATOM 864 O O . ASP A 1 109 ? 3.929 -4.333 -16.352 1.00 98.19 109 ASP A O 1
ATOM 868 N N . LYS A 1 110 ? 5.913 -5.002 -15.567 1.00 98.56 110 LYS A N 1
ATOM 869 C CA . LYS A 1 110 ? 5.366 -6.054 -14.689 1.00 98.56 110 LYS A CA 1
ATOM 870 C C . LYS A 1 110 ? 4.426 -5.527 -13.605 1.00 98.56 110 LYS A C 1
ATOM 872 O O . LYS A 1 110 ? 3.480 -6.210 -13.235 1.00 98.56 110 LYS A O 1
ATOM 877 N N . LEU A 1 111 ? 4.720 -4.358 -13.037 1.00 98.69 111 LEU A N 1
ATOM 878 C CA . LEU A 1 111 ? 3.839 -3.715 -12.063 1.00 98.69 111 LEU A CA 1
ATOM 879 C C . LEU A 1 111 ? 2.564 -3.208 -12.744 1.00 98.69 111 LEU A C 1
ATOM 881 O O . LEU A 1 111 ? 1.507 -3.315 -12.138 1.00 98.69 111 LEU A O 1
ATOM 885 N N . GLY A 1 112 ? 2.641 -2.755 -13.998 1.00 98.50 112 GLY A N 1
ATOM 886 C CA . GLY A 1 112 ? 1.483 -2.322 -14.782 1.00 98.50 112 GLY A CA 1
ATOM 887 C C . GLY A 1 112 ? 0.459 -3.433 -15.038 1.00 98.50 112 GLY A C 1
ATOM 888 O O . GLY A 1 112 ? -0.747 -3.170 -15.031 1.00 98.50 112 G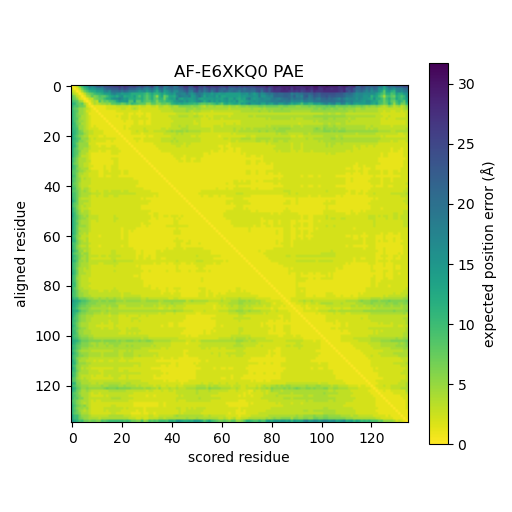LY A O 1
ATOM 889 N N . ASP A 1 113 ? 0.911 -4.681 -15.192 1.00 98.56 113 ASP A N 1
ATOM 890 C CA . ASP A 1 113 ? 0.012 -5.842 -15.246 1.00 98.56 113 ASP A CA 1
ATOM 891 C C . ASP A 1 113 ? -0.770 -5.995 -13.926 1.00 98.56 113 ASP A C 1
ATOM 893 O O . ASP A 1 113 ? -1.992 -6.144 -13.932 1.00 98.56 113 ASP A O 1
ATOM 897 N N . LEU A 1 114 ? -0.087 -5.865 -12.782 1.00 98.75 114 LEU A N 1
ATOM 898 C CA . LEU A 1 114 ? -0.707 -5.951 -11.452 1.00 98.75 114 LEU A CA 1
ATOM 899 C C . LEU A 1 114 ? -1.618 -4.754 -11.148 1.00 98.75 114 LEU A C 1
ATOM 901 O O . LEU A 1 114 ? -2.653 -4.920 -10.504 1.00 98.75 114 LEU A O 1
ATOM 905 N N . ASP A 1 115 ? -1.243 -3.559 -11.607 1.00 98.62 115 ASP A N 1
ATOM 906 C CA . ASP A 1 115 ? -2.068 -2.354 -11.516 1.00 98.62 115 ASP A CA 1
ATOM 907 C C . ASP A 1 115 ? -3.392 -2.571 -12.260 1.00 98.62 115 ASP A C 1
ATOM 909 O O . ASP A 1 115 ? -4.463 -2.283 -11.730 1.00 98.62 115 ASP A O 1
ATOM 913 N N . SER A 1 116 ? -3.330 -3.161 -13.459 1.00 98.44 116 SER A N 1
ATOM 914 C CA . SER A 1 116 ? -4.515 -3.475 -14.264 1.00 98.44 116 SER A CA 1
ATOM 915 C C . SER A 1 116 ? -5.465 -4.434 -13.542 1.00 98.44 116 SER A C 1
ATOM 917 O O . SER A 1 116 ? -6.670 -4.191 -13.531 1.00 98.44 116 SER A O 1
ATOM 919 N N . GLU A 1 117 ? -4.934 -5.475 -12.890 1.00 98.12 117 GLU A N 1
ATOM 920 C CA . GLU A 1 117 ? -5.728 -6.388 -12.054 1.00 98.12 117 GLU A CA 1
ATOM 921 C C . GLU A 1 117 ? -6.317 -5.685 -10.819 1.00 98.12 117 GLU A C 1
ATOM 923 O O . GLU A 1 117 ? -7.463 -5.939 -10.441 1.00 98.12 117 GLU A O 1
ATOM 928 N N . PHE A 1 118 ? -5.569 -4.770 -10.193 1.00 98.06 118 PHE A N 1
ATOM 929 C CA . PHE A 1 118 ? -6.067 -3.977 -9.066 1.00 98.06 118 PHE A CA 1
ATOM 930 C C . PHE A 1 118 ? -7.267 -3.109 -9.482 1.00 98.06 118 PHE A C 1
ATOM 932 O O . PHE A 1 118 ? -8.268 -3.043 -8.766 1.00 98.06 118 PHE A O 1
ATOM 939 N N . TYR A 1 119 ? -7.209 -2.500 -10.671 1.00 97.38 119 TYR A N 1
ATOM 940 C CA . TYR A 1 119 ? -8.271 -1.642 -11.207 1.00 97.38 119 TYR A CA 1
ATOM 941 C C . TYR A 1 119 ? -9.563 -2.382 -11.572 1.00 97.38 119 TYR A C 1
ATOM 943 O O . TYR A 1 119 ? -10.574 -1.735 -11.851 1.00 97.38 119 TYR A O 1
ATOM 951 N N . GLU A 1 120 ? -9.583 -3.717 -11.541 1.00 97.00 120 GLU A N 1
ATOM 952 C CA . GLU A 1 120 ? -10.825 -4.482 -11.688 1.00 97.00 120 GLU A CA 1
ATOM 953 C C . GLU A 1 120 ? -11.749 -4.354 -10.468 1.00 97.00 120 GLU A C 1
ATOM 955 O O . GLU A 1 120 ? -12.927 -4.702 -10.565 1.00 97.00 120 GLU A O 1
ATOM 960 N N . TYR A 1 121 ? -11.240 -3.869 -9.324 1.00 92.00 121 TYR A N 1
ATOM 961 C CA . TYR A 1 121 ? -12.015 -3.663 -8.093 1.00 92.00 121 TYR A CA 1
ATOM 962 C C . TYR A 1 121 ? -12.853 -4.882 -7.690 1.00 92.00 121 TYR A C 1
ATOM 964 O O . TYR A 1 121 ? -14.031 -4.795 -7.342 1.00 92.00 121 TYR A O 1
ATOM 972 N N . SER A 1 122 ? -12.233 -6.062 -7.733 1.00 93.19 122 SER A N 1
ATOM 973 C CA . SER A 1 122 ? -12.930 -7.315 -7.423 1.00 93.19 122 SER A CA 1
ATOM 974 C C . SER A 1 122 ? -13.251 -7.511 -5.929 1.00 93.19 122 SER A C 1
ATOM 976 O O . SER A 1 122 ? -13.915 -8.488 -5.572 1.00 93.19 122 SER A O 1
ATOM 978 N N . GLU A 1 123 ? -12.795 -6.596 -5.067 1.00 95.44 123 GLU A N 1
ATOM 979 C CA . GLU A 1 123 ? -13.023 -6.556 -3.621 1.00 95.44 123 GLU A CA 1
ATOM 980 C C . GLU A 1 123 ? -13.490 -5.147 -3.211 1.00 95.44 123 GLU A C 1
ATOM 982 O O . GLU A 1 123 ? -12.942 -4.146 -3.663 1.00 95.44 123 GLU A O 1
ATOM 987 N N . ASN A 1 124 ? -14.510 -5.061 -2.350 1.00 94.25 124 ASN A N 1
ATOM 988 C CA . ASN A 1 124 ? -15.047 -3.791 -1.854 1.00 94.25 124 ASN A CA 1
ATOM 989 C C . ASN A 1 124 ? -14.404 -3.451 -0.501 1.00 94.25 124 ASN A C 1
ATOM 991 O O . ASN A 1 124 ? -14.870 -3.905 0.548 1.00 94.25 124 ASN A O 1
ATOM 995 N N . PHE A 1 125 ? -13.321 -2.668 -0.523 1.00 93.31 125 PHE A N 1
ATOM 996 C CA . PHE A 1 125 ? -12.563 -2.335 0.687 1.00 93.31 125 PHE A CA 1
ATOM 997 C C . PHE A 1 125 ? -13.397 -1.594 1.729 1.00 93.31 125 PHE A C 1
ATOM 999 O O . PHE A 1 125 ? -13.210 -1.834 2.920 1.00 93.31 125 PHE A O 1
ATOM 1006 N N . TYR A 1 126 ? -14.345 -0.758 1.296 1.00 90.75 126 TYR A N 1
ATOM 1007 C CA . TYR A 1 126 ? -15.263 -0.049 2.184 1.00 90.75 126 TYR A CA 1
ATOM 1008 C C . TYR A 1 126 ? -16.069 -1.035 3.042 1.00 90.75 126 TYR A C 1
ATOM 1010 O O . TYR A 1 126 ? -15.998 -1.000 4.269 1.00 90.75 126 TYR A O 1
ATOM 1018 N N . GLU A 1 127 ? -16.782 -1.972 2.406 1.00 92.94 127 GLU A N 1
ATOM 1019 C CA . GLU A 1 127 ? -17.626 -2.940 3.122 1.00 92.94 127 GLU A CA 1
ATOM 1020 C C . GLU A 1 127 ? -16.797 -3.879 4.004 1.00 92.94 127 GLU A C 1
ATOM 1022 O O . GLU A 1 127 ? -17.199 -4.227 5.118 1.00 92.94 127 GLU A O 1
ATOM 1027 N N . MET A 1 128 ? -15.618 -4.279 3.523 1.00 95.38 128 MET A N 1
ATOM 1028 C CA . MET A 1 128 ? -14.708 -5.143 4.271 1.00 95.38 128 MET A CA 1
ATOM 1029 C C . MET A 1 128 ? -14.134 -4.444 5.511 1.00 95.38 128 MET A C 1
ATOM 1031 O O . MET A 1 128 ? -14.056 -5.060 6.578 1.00 95.38 128 MET A O 1
ATOM 1035 N N . LEU A 1 129 ? -13.763 -3.164 5.399 1.00 94.75 129 LEU A N 1
ATOM 1036 C CA . LEU A 1 129 ? -13.292 -2.353 6.524 1.00 94.75 129 LEU A CA 1
ATOM 1037 C C . LEU A 1 129 ? -14.411 -2.108 7.539 1.00 94.75 129 LEU A C 1
ATOM 1039 O O . LEU A 1 129 ? -14.186 -2.344 8.725 1.00 94.75 129 LEU A O 1
ATOM 1043 N N . ASP A 1 130 ? -15.614 -1.732 7.097 1.00 92.00 130 ASP A N 1
ATOM 1044 C CA . ASP A 1 130 ? -16.774 -1.546 7.981 1.00 92.00 130 ASP A CA 1
ATOM 1045 C C . ASP A 1 130 ? -17.073 -2.828 8.776 1.00 92.00 130 ASP A C 1
ATOM 1047 O O . ASP A 1 130 ? -17.209 -2.806 10.005 1.00 92.00 130 ASP A O 1
ATOM 1051 N N . ALA A 1 131 ? -17.082 -3.980 8.097 1.00 93.56 131 ALA A N 1
ATOM 1052 C CA . ALA A 1 131 ? -17.284 -5.276 8.735 1.00 93.56 131 ALA A CA 1
ATOM 1053 C C . ALA A 1 131 ? -16.156 -5.647 9.713 1.00 93.56 131 ALA A C 1
ATOM 1055 O O . ALA A 1 131 ? -16.409 -6.314 10.717 1.00 93.56 131 ALA A O 1
ATOM 1056 N N . TYR A 1 132 ? -14.910 -5.255 9.440 1.00 94.19 132 TYR A N 1
ATOM 1057 C CA . TYR A 1 132 ? -13.780 -5.492 10.340 1.00 94.19 132 TYR A CA 1
ATOM 1058 C C . TYR A 1 132 ? -13.817 -4.583 11.575 1.00 94.19 132 TYR A C 1
ATOM 1060 O O . TYR A 1 132 ? -13.546 -5.036 12.688 1.00 94.19 132 TYR A O 1
ATOM 1068 N N . VAL A 1 133 ? -14.198 -3.317 11.404 1.00 91.56 133 VAL A N 1
ATOM 1069 C CA . VAL A 1 133 ? -14.283 -2.340 12.495 1.00 91.56 133 VAL A CA 1
ATOM 1070 C C . VAL A 1 133 ? -15.422 -2.675 13.460 1.00 91.56 133 VAL A C 1
ATOM 1072 O O . VAL A 1 133 ? -15.263 -2.471 14.665 1.00 91.56 133 VAL A O 1
ATOM 1075 N N . ALA A 1 134 ? -16.525 -3.242 12.964 1.00 89.88 134 ALA A N 1
ATOM 1076 C CA . ALA A 1 134 ? -17.688 -3.618 13.768 1.00 89.88 134 ALA A CA 1
ATOM 1077 C C . ALA A 1 134 ? -17.501 -4.870 14.655 1.00 89.88 134 ALA A C 1
ATOM 1079 O O . ALA A 1 134 ? -18.323 -5.095 15.545 1.00 89.88 134 ALA A O 1
ATOM 1080 N N . LYS A 1 135 ? -16.463 -5.686 14.420 1.00 83.31 135 LYS A N 1
ATOM 1081 C CA . LYS A 1 135 ? -16.143 -6.893 15.214 1.00 83.31 135 LYS A CA 1
ATOM 1082 C C . LYS A 1 135 ? -15.493 -6.555 16.548 1.00 83.31 135 LYS A C 1
ATOM 1084 O O . LYS A 1 135 ? -15.832 -7.203 17.556 1.00 83.31 135 LYS A O 1
#

Organism: Shewanella putrefaciens (strain 200) (NCBI:txid399804)